Protein AF-A0A662IVD2-F1 (afdb_monomer_lite)

Radius of gyration: 17.47 Å; chains: 1; bounding box: 28×36×51 Å

Structure (mmCIF, N/CA/C/O backbone):
data_AF-A0A662IVD2-F1
#
_entry.id   AF-A0A662IVD2-F1
#
loop_
_atom_site.group_PDB
_atom_site.id
_atom_site.type_symbol
_atom_site.label_atom_id
_atom_site.label_alt_id
_atom_site.label_comp_id
_atom_site.label_asym_id
_atom_site.label_entity_id
_atom_site.label_seq_id
_atom_site.pdbx_PDB_ins_code
_atom_site.Cartn_x
_atom_site.Cartn_y
_atom_site.Cartn_z
_atom_site.occupancy
_atom_site.B_iso_or_equiv
_atom_site.auth_seq_id
_atom_site.auth_comp_id
_atom_site.auth_asym_id
_atom_site.auth_atom_id
_atom_site.pdbx_PDB_model_num
ATOM 1 N N . MET A 1 1 ? -13.760 -27.940 -31.920 1.00 53.31 1 MET A N 1
ATOM 2 C CA . MET A 1 1 ? -13.287 -27.395 -30.621 1.00 53.31 1 MET A CA 1
ATOM 3 C C . MET A 1 1 ? -12.003 -26.543 -30.715 1.00 53.31 1 MET A C 1
ATOM 5 O O . MET A 1 1 ? -11.869 -25.611 -29.937 1.00 53.31 1 MET A O 1
ATOM 9 N N . ALA A 1 2 ? -11.112 -26.739 -31.702 1.00 59.50 2 ALA A N 1
ATOM 10 C CA . ALA A 1 2 ? -9.813 -26.038 -31.803 1.00 59.50 2 ALA A CA 1
ATOM 11 C C . ALA A 1 2 ? -9.839 -24.510 -32.084 1.00 59.50 2 ALA A C 1
ATOM 13 O O . ALA A 1 2 ? -8.896 -23.800 -31.742 1.00 59.50 2 ALA A O 1
ATOM 14 N N . LYS A 1 3 ? -10.909 -23.964 -32.686 1.00 56.12 3 LYS A N 1
ATOM 15 C CA . LYS A 1 3 ? -11.000 -22.521 -33.017 1.00 56.12 3 LYS A CA 1
ATOM 16 C C . LYS A 1 3 ? -11.183 -21.609 -31.792 1.00 56.12 3 LYS A C 1
ATOM 18 O O . LYS A 1 3 ? -10.877 -20.422 -31.883 1.00 56.12 3 LYS A O 1
ATOM 23 N N . ARG A 1 4 ? -11.672 -22.146 -30.666 1.00 57.38 4 ARG A N 1
ATOM 24 C CA . ARG A 1 4 ? -11.956 -21.380 -29.438 1.00 57.38 4 ARG A CA 1
ATOM 25 C C . ARG A 1 4 ? -10.660 -21.034 -28.689 1.00 57.38 4 ARG A C 1
ATOM 27 O O . ARG A 1 4 ? -10.392 -19.858 -28.470 1.00 57.38 4 ARG A O 1
ATOM 34 N N . GLY A 1 5 ? -9.774 -22.019 -28.509 1.00 66.19 5 GLY A N 1
ATOM 35 C CA . GLY A 1 5 ? -8.481 -21.835 -27.833 1.00 66.19 5 GLY A CA 1
ATOM 36 C C . GLY A 1 5 ? -7.511 -20.876 -28.537 1.00 66.19 5 GLY A C 1
ATOM 37 O O . GLY A 1 5 ? -6.778 -20.146 -27.878 1.00 66.19 5 GLY A O 1
ATOM 38 N N . ARG A 1 6 ? -7.540 -20.787 -29.878 1.00 68.81 6 ARG A N 1
ATOM 39 C CA . ARG A 1 6 ? -6.681 -19.844 -30.626 1.00 68.81 6 ARG A CA 1
ATOM 40 C C . ARG A 1 6 ? -7.085 -18.381 -30.413 1.00 68.81 6 ARG A C 1
ATOM 42 O O . ARG A 1 6 ? -6.212 -17.520 -30.346 1.00 68.81 6 ARG A O 1
ATOM 49 N N . LYS A 1 7 ? -8.387 -18.091 -30.292 1.00 66.69 7 LYS A N 1
ATOM 50 C CA . LYS A 1 7 ? -8.884 -16.733 -30.006 1.00 66.69 7 LYS A CA 1
ATOM 51 C C . LYS A 1 7 ? -8.589 -16.314 -28.565 1.00 66.69 7 LYS A C 1
ATOM 53 O O . LYS A 1 7 ? -8.227 -15.164 -28.343 1.00 66.69 7 LYS A O 1
ATOM 58 N N . GLU A 1 8 ? -8.699 -17.237 -27.614 1.00 71.75 8 GLU A N 1
ATOM 59 C CA . GLU A 1 8 ? -8.304 -17.001 -26.220 1.00 71.75 8 GLU A CA 1
ATOM 60 C C . GLU A 1 8 ? -6.805 -16.738 -26.086 1.00 71.75 8 GLU A C 1
ATOM 62 O O . GLU A 1 8 ? -6.423 -15.729 -25.504 1.00 71.75 8 GLU A O 1
ATOM 67 N N . ALA A 1 9 ? -5.952 -17.550 -26.715 1.00 67.44 9 ALA A N 1
ATOM 68 C CA . ALA A 1 9 ? -4.504 -17.336 -26.693 1.00 67.44 9 ALA A CA 1
ATOM 69 C C . ALA A 1 9 ? -4.081 -15.990 -27.315 1.00 67.44 9 ALA A C 1
ATOM 71 O O . ALA A 1 9 ? -3.161 -15.338 -26.822 1.00 67.44 9 ALA A O 1
ATOM 72 N N . LEU A 1 10 ? -4.760 -15.551 -28.383 1.00 65.19 10 LEU A N 1
ATOM 73 C CA . LEU A 1 10 ? -4.536 -14.236 -28.996 1.00 65.19 10 LEU A CA 1
ATOM 74 C C . LEU A 1 10 ? -4.950 -13.094 -28.063 1.00 65.19 10 LEU A C 1
ATOM 76 O O . LEU A 1 10 ? -4.182 -12.151 -27.901 1.00 65.19 10 LEU A O 1
ATOM 80 N N . LYS A 1 11 ? -6.107 -13.206 -27.396 1.00 67.44 11 LYS A N 1
ATOM 81 C CA . LYS A 1 11 ? -6.544 -12.229 -26.388 1.00 67.44 11 LYS A CA 1
ATOM 82 C C . LYS A 1 11 ? -5.575 -12.137 -25.214 1.00 67.44 11 LYS A C 1
ATOM 84 O O . LYS A 1 11 ? -5.254 -11.033 -24.792 1.00 67.44 11 LYS A O 1
ATOM 89 N N . VAL A 1 12 ? -5.088 -13.277 -24.722 1.00 67.75 12 VAL A N 1
ATOM 90 C CA . VAL A 1 12 ? -4.099 -13.321 -23.636 1.00 67.75 12 VAL A CA 1
ATOM 91 C C . VAL A 1 12 ? -2.823 -12.600 -24.060 1.00 67.75 12 VAL A C 1
ATOM 93 O O . VAL A 1 12 ? -2.406 -11.683 -23.366 1.00 67.75 12 VAL A O 1
ATOM 96 N N . LYS A 1 13 ? -2.255 -12.919 -25.233 1.00 65.12 13 LYS A N 1
ATOM 97 C CA . LYS A 1 13 ? -1.050 -12.240 -25.748 1.00 65.12 13 LYS A CA 1
ATOM 98 C C . LYS A 1 13 ? -1.232 -10.729 -25.904 1.00 65.12 13 LYS A C 1
ATOM 100 O O . LYS A 1 13 ? -0.318 -9.970 -25.596 1.00 65.12 13 LYS A O 1
ATOM 105 N N . GLN A 1 14 ? -2.395 -10.299 -26.384 1.00 62.47 14 GLN A N 1
ATOM 106 C CA . GLN A 1 14 ? -2.708 -8.887 -26.598 1.00 62.47 14 GLN A CA 1
ATOM 107 C C . GLN A 1 14 ? -2.842 -8.141 -25.263 1.00 62.47 14 GLN A C 1
ATOM 109 O O . GLN A 1 14 ? -2.227 -7.094 -25.090 1.00 62.47 14 GLN A O 1
ATOM 114 N N . ALA A 1 15 ? -3.515 -8.745 -24.279 1.00 68.25 15 ALA A N 1
ATOM 115 C CA . ALA A 1 15 ? -3.581 -8.230 -22.913 1.00 68.25 15 ALA A CA 1
ATOM 116 C C . ALA A 1 15 ? -2.197 -8.176 -22.239 1.00 68.25 15 ALA A C 1
ATOM 118 O O . ALA A 1 15 ? -1.894 -7.214 -21.536 1.00 68.25 15 ALA A O 1
ATOM 119 N N . THR A 1 16 ? -1.325 -9.166 -22.479 1.00 73.19 16 THR A N 1
ATOM 120 C CA . THR A 1 16 ? 0.063 -9.149 -21.989 1.00 73.19 16 THR A CA 1
ATOM 121 C C . THR A 1 16 ? 0.854 -7.990 -22.595 1.00 73.19 16 THR A C 1
ATOM 123 O O . THR A 1 16 ? 1.565 -7.304 -21.868 1.00 73.19 16 THR A O 1
ATOM 126 N N . LEU A 1 17 ? 0.712 -7.736 -23.900 1.00 68.44 17 LEU A N 1
ATOM 127 C CA . LEU A 1 17 ? 1.386 -6.630 -24.583 1.00 68.44 17 LEU A CA 1
ATOM 128 C C . LEU A 1 17 ? 0.892 -5.267 -24.090 1.00 68.44 17 LEU A C 1
ATOM 130 O O . LEU A 1 17 ? 1.709 -4.399 -23.805 1.00 68.44 17 LEU A O 1
ATOM 134 N N . GLU A 1 18 ? -0.420 -5.079 -23.953 1.00 70.56 18 GLU A N 1
ATOM 135 C CA . GLU A 1 18 ? -0.994 -3.841 -23.414 1.00 70.56 18 GLU A CA 1
ATOM 136 C C . GLU A 1 18 ? -0.545 -3.592 -21.972 1.00 70.56 18 GLU A C 1
ATOM 138 O O . GLU A 1 18 ? -0.169 -2.473 -21.623 1.00 70.56 18 GLU A O 1
ATOM 143 N N . ALA A 1 19 ? -0.513 -4.637 -21.140 1.00 69.44 19 ALA A N 1
ATOM 144 C CA . ALA A 1 19 ? 0.012 -4.553 -19.781 1.00 69.44 19 ALA A CA 1
ATOM 145 C C . ALA A 1 19 ? 1.501 -4.175 -19.769 1.00 69.44 19 ALA A C 1
ATOM 147 O O . ALA A 1 19 ? 1.917 -3.359 -18.944 1.00 69.44 19 ALA A O 1
ATOM 148 N N . TRP A 1 20 ? 2.287 -4.714 -20.705 1.00 69.75 20 TRP A N 1
ATOM 149 C CA . TRP A 1 20 ? 3.708 -4.406 -20.845 1.00 69.75 20 TRP A CA 1
ATOM 150 C C . TRP A 1 20 ? 3.939 -2.972 -21.337 1.00 69.75 20 TRP A C 1
ATOM 152 O O . TRP A 1 20 ? 4.711 -2.236 -20.732 1.00 69.75 20 TRP A O 1
ATOM 162 N N . LEU A 1 21 ? 3.213 -2.528 -22.367 1.00 65.56 21 LEU A N 1
ATOM 163 C CA . LEU A 1 21 ? 3.245 -1.150 -22.872 1.00 65.56 21 LEU A CA 1
ATOM 164 C C . LEU A 1 21 ? 2.827 -0.150 -21.794 1.00 65.56 21 LEU A C 1
ATOM 166 O O . LEU A 1 21 ? 3.470 0.883 -21.622 1.00 65.56 21 LEU A O 1
ATOM 170 N N . LYS A 1 22 ? 1.796 -0.480 -21.013 1.00 66.94 22 LYS A N 1
ATOM 171 C CA . LYS A 1 22 ? 1.380 0.321 -19.864 1.00 66.94 22 LYS A CA 1
ATOM 172 C C . LYS A 1 22 ? 2.479 0.358 -18.801 1.00 66.94 22 LYS A C 1
ATOM 174 O O . LYS A 1 22 ? 2.811 1.443 -18.338 1.00 66.94 22 LYS A O 1
ATOM 179 N N . ALA A 1 23 ? 3.095 -0.774 -18.457 1.00 64.94 23 ALA A N 1
ATOM 180 C CA . ALA A 1 23 ? 4.205 -0.829 -17.499 1.00 64.94 23 ALA A CA 1
ATOM 181 C C . ALA A 1 23 ? 5.396 0.031 -17.947 1.00 64.94 23 ALA A C 1
ATOM 183 O O . ALA A 1 23 ? 5.916 0.820 -17.161 1.00 64.94 23 ALA A O 1
ATOM 184 N N . VAL A 1 24 ? 5.762 -0.048 -19.227 1.00 64.69 24 VAL A N 1
ATOM 185 C CA . VAL A 1 24 ? 6.793 0.804 -19.828 1.00 64.69 24 VAL A CA 1
ATOM 186 C C . VAL A 1 24 ? 6.383 2.275 -19.827 1.00 64.69 24 VAL A C 1
ATOM 188 O O . VAL A 1 24 ? 7.205 3.126 -19.508 1.00 64.69 24 VAL A O 1
ATOM 191 N N . SER A 1 25 ? 5.118 2.612 -20.094 1.00 62.53 25 SER A N 1
ATOM 192 C CA . SER A 1 25 ? 4.660 4.008 -20.025 1.00 62.53 25 SER A CA 1
ATOM 193 C C . SER A 1 25 ? 4.774 4.605 -18.614 1.00 62.53 25 SER A C 1
ATOM 195 O O . SER A 1 25 ? 5.028 5.798 -18.473 1.00 62.53 25 SER A O 1
ATOM 197 N N . TYR A 1 26 ? 4.681 3.785 -17.559 1.00 59.03 26 TYR A N 1
ATOM 198 C CA . TYR A 1 26 ? 4.897 4.234 -16.177 1.00 59.03 26 TYR A CA 1
ATOM 199 C C . TYR A 1 26 ? 6.378 4.442 -15.831 1.00 59.03 26 TYR A C 1
ATOM 201 O O . TYR A 1 26 ? 6.675 5.299 -14.998 1.00 59.03 26 TYR A O 1
ATOM 209 N N . TYR A 1 27 ? 7.299 3.754 -16.518 1.00 61.62 27 TYR A N 1
ATOM 210 C CA . TYR A 1 27 ? 8.738 4.042 -16.443 1.00 61.62 27 TYR A CA 1
ATOM 211 C C . TYR A 1 27 ? 9.050 5.466 -16.944 1.00 61.62 27 TYR A C 1
ATOM 213 O O . TYR A 1 27 ? 9.946 6.124 -16.422 1.00 61.62 27 TYR A O 1
ATOM 221 N N . VAL A 1 28 ? 8.252 5.985 -17.889 1.00 54.44 28 VAL A N 1
ATOM 222 C CA . VAL A 1 28 ? 8.346 7.373 -18.384 1.00 54.44 28 VAL A CA 1
ATOM 223 C C . VAL A 1 28 ? 7.769 8.387 -17.381 1.00 54.44 28 VAL A C 1
ATOM 225 O O . VAL A 1 28 ? 8.213 9.529 -17.339 1.00 54.44 28 VAL A O 1
ATOM 228 N N . ALA A 1 29 ? 6.840 7.972 -16.512 1.00 68.31 29 ALA A N 1
ATOM 229 C CA . ALA A 1 29 ? 6.238 8.816 -15.472 1.00 68.31 29 ALA A CA 1
ATOM 230 C C . ALA A 1 29 ? 6.996 8.793 -14.125 1.00 68.31 29 ALA A C 1
ATOM 232 O O . ALA A 1 29 ? 6.453 9.222 -13.106 1.00 68.31 29 ALA A O 1
ATOM 233 N N . GLY A 1 30 ? 8.224 8.258 -14.094 1.00 78.06 30 GLY A N 1
ATOM 234 C CA . GLY A 1 30 ? 9.089 8.260 -12.909 1.00 78.06 30 GLY A CA 1
ATOM 235 C C . GLY A 1 30 ? 8.684 7.290 -11.793 1.00 78.06 30 GLY A C 1
ATOM 236 O O . GLY A 1 30 ? 9.170 7.436 -10.674 1.00 78.06 30 GLY A O 1
ATOM 237 N N . LYS A 1 31 ? 7.807 6.310 -12.064 1.00 88.38 31 LYS A N 1
ATOM 238 C CA . LYS A 1 31 ? 7.367 5.315 -11.068 1.00 88.38 31 LYS A CA 1
ATOM 239 C C . LYS A 1 31 ? 8.046 3.954 -11.281 1.00 88.38 31 LYS A C 1
ATOM 241 O O . LYS A 1 31 ? 8.271 3.574 -12.432 1.00 88.38 31 LYS A O 1
ATOM 246 N N . PRO A 1 32 ? 8.341 3.191 -10.208 1.00 90.69 32 PRO A N 1
ATOM 247 C CA . PRO A 1 32 ? 8.938 1.867 -10.337 1.00 90.69 32 PRO A CA 1
ATOM 248 C C . PRO A 1 32 ? 7.950 0.862 -10.930 1.00 90.69 32 PRO A C 1
ATOM 250 O O . PRO A 1 32 ? 6.734 1.005 -10.818 1.00 90.69 32 PRO A O 1
ATOM 253 N N . VAL A 1 33 ? 8.467 -0.222 -11.496 1.00 91.56 33 VAL A N 1
ATOM 254 C CA . VAL A 1 33 ? 7.666 -1.426 -11.761 1.00 91.56 33 VAL A CA 1
ATOM 255 C C . VAL A 1 33 ? 7.640 -2.328 -10.525 1.00 91.56 33 VAL A C 1
ATOM 257 O O . VAL A 1 33 ? 8.608 -2.395 -9.768 1.00 91.56 33 VAL A O 1
ATOM 260 N N . VAL A 1 34 ? 6.536 -3.035 -10.300 1.00 93.00 34 VAL A N 1
ATOM 261 C CA . VAL A 1 34 ? 6.378 -3.917 -9.139 1.00 93.00 34 VAL A CA 1
ATOM 262 C C . VAL A 1 34 ? 6.662 -5.356 -9.543 1.00 93.00 34 VAL A C 1
ATOM 264 O O . VAL A 1 34 ? 6.022 -5.889 -10.447 1.00 93.00 34 VAL A O 1
ATOM 267 N N . ARG A 1 35 ? 7.598 -6.002 -8.846 1.00 92.25 35 ARG A N 1
ATOM 268 C CA . ARG A 1 35 ? 7.823 -7.443 -8.935 1.00 92.25 35 ARG A CA 1
ATOM 269 C C . ARG A 1 35 ? 6.880 -8.162 -7.974 1.00 92.25 35 ARG A C 1
ATOM 271 O O . ARG A 1 35 ? 6.967 -8.007 -6.754 1.00 92.25 35 ARG A O 1
ATOM 278 N N . THR A 1 36 ? 5.986 -8.947 -8.549 1.00 89.50 36 THR A N 1
ATOM 279 C CA . THR A 1 36 ? 5.034 -9.811 -7.843 1.00 89.50 36 THR A CA 1
ATOM 280 C C . THR A 1 36 ? 5.720 -11.066 -7.292 1.00 89.50 36 THR A C 1
ATOM 282 O O . THR A 1 36 ? 6.826 -11.418 -7.714 1.00 89.50 36 THR A O 1
ATOM 285 N N . SER A 1 37 ? 5.091 -11.729 -6.318 1.00 86.38 37 SER A N 1
ATOM 286 C CA . SER A 1 37 ? 5.653 -12.916 -5.652 1.00 86.38 37 SER A CA 1
ATOM 287 C C . SER A 1 37 ? 5.834 -14.110 -6.595 1.00 86.38 37 SER A C 1
ATOM 289 O O . SER A 1 37 ? 6.752 -14.900 -6.411 1.00 86.38 37 SER A O 1
ATOM 291 N N . ASP A 1 38 ? 4.994 -14.217 -7.622 1.00 86.69 38 ASP A N 1
ATOM 292 C CA . ASP A 1 38 ? 5.059 -15.208 -8.702 1.00 86.69 38 ASP A CA 1
ATOM 293 C C . ASP A 1 38 ? 6.010 -14.796 -9.845 1.00 86.69 38 ASP A C 1
ATOM 295 O O . ASP A 1 38 ? 6.159 -15.514 -10.831 1.00 86.69 38 ASP A O 1
ATOM 299 N N . GLY A 1 39 ? 6.721 -13.674 -9.692 1.00 82.56 39 GLY A N 1
ATOM 300 C CA . GLY A 1 39 ? 7.838 -13.282 -10.549 1.00 82.56 39 GLY A CA 1
ATOM 301 C C . GLY A 1 39 ? 7.483 -12.370 -11.724 1.00 82.56 39 GLY A C 1
ATOM 302 O O . GLY A 1 39 ? 8.395 -11.949 -12.436 1.00 82.56 39 GLY A O 1
ATOM 303 N N . TYR A 1 40 ? 6.213 -12.004 -11.914 1.00 85.69 40 TYR A N 1
ATOM 304 C CA . TYR A 1 40 ? 5.810 -11.055 -12.956 1.00 85.69 40 TYR A CA 1
ATOM 305 C C . TYR A 1 40 ? 6.135 -9.607 -12.586 1.00 85.69 40 TYR A C 1
ATOM 307 O O . TYR A 1 40 ? 6.134 -9.217 -11.414 1.00 85.69 40 TYR A O 1
ATOM 315 N N . MET A 1 41 ? 6.342 -8.788 -13.617 1.00 85.69 41 MET A N 1
ATOM 316 C CA . MET A 1 41 ? 6.502 -7.342 -13.499 1.00 85.69 41 MET A CA 1
ATOM 317 C C . MET A 1 41 ? 5.187 -6.662 -13.862 1.00 85.69 41 MET A C 1
ATOM 319 O O . MET A 1 41 ? 4.680 -6.844 -14.969 1.00 85.69 41 MET A O 1
ATOM 323 N N . VAL A 1 42 ? 4.643 -5.870 -12.944 1.00 87.81 42 VAL A N 1
ATOM 324 C CA . VAL A 1 42 ? 3.391 -5.137 -13.148 1.00 87.81 42 VAL A CA 1
ATOM 325 C C . VAL A 1 42 ? 3.602 -3.633 -12.960 1.00 87.81 42 VAL A C 1
ATOM 327 O O . VAL A 1 42 ? 4.525 -3.222 -12.251 1.00 87.81 42 VAL A O 1
ATOM 330 N N . PRO A 1 43 ? 2.774 -2.779 -13.584 1.00 88.88 43 PRO A N 1
ATOM 331 C CA . PRO A 1 43 ? 2.840 -1.342 -13.350 1.00 88.88 43 PRO A CA 1
ATOM 332 C C . PRO A 1 43 ? 2.567 -0.988 -11.884 1.00 88.88 43 PRO A C 1
ATOM 334 O O . PRO A 1 43 ? 1.730 -1.622 -11.235 1.00 88.88 43 PRO A O 1
ATOM 337 N N . TRP A 1 44 ? 3.204 0.073 -11.386 1.00 92.12 44 TRP A N 1
ATOM 338 C CA . TRP A 1 44 ? 2.844 0.652 -10.094 1.00 92.12 44 TRP A CA 1
ATOM 339 C C . TRP A 1 44 ? 1.368 1.059 -10.053 1.00 92.12 44 TRP A C 1
ATOM 341 O O . TRP A 1 44 ? 0.858 1.720 -10.960 1.00 92.12 44 TRP A O 1
ATOM 351 N N . ASN A 1 45 ? 0.688 0.697 -8.968 1.00 92.94 45 ASN A N 1
ATOM 352 C CA . ASN A 1 45 ? -0.716 1.014 -8.755 1.00 92.94 45 ASN A CA 1
ATOM 353 C C . ASN A 1 45 ? -0.981 1.311 -7.275 1.00 92.94 45 ASN A C 1
ATOM 355 O O . ASN A 1 45 ? -1.246 0.399 -6.494 1.00 92.94 45 ASN A O 1
ATOM 359 N N . ARG A 1 46 ? -0.977 2.595 -6.897 1.00 95.69 46 ARG A N 1
ATOM 360 C CA . ARG A 1 46 ? -1.275 3.040 -5.524 1.00 95.69 46 ARG A CA 1
ATOM 361 C C . ARG A 1 46 ? -2.633 2.542 -5.018 1.00 95.69 46 ARG A C 1
ATOM 363 O O . ARG A 1 46 ? -2.760 2.182 -3.853 1.00 95.69 46 ARG A O 1
ATOM 370 N N . SER A 1 47 ? -3.643 2.449 -5.886 1.00 97.12 47 SER A N 1
AT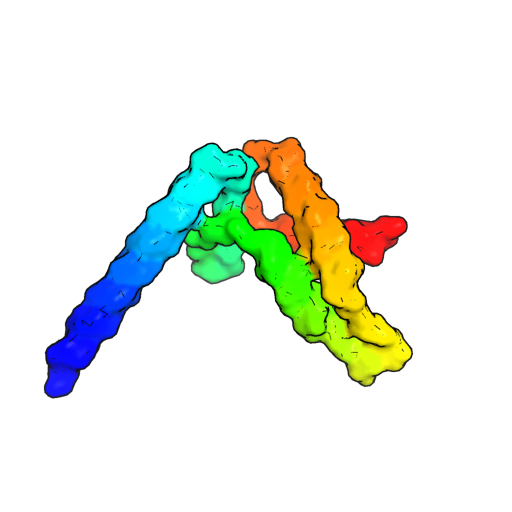OM 371 C CA . SER A 1 47 ? -4.969 1.948 -5.499 1.00 97.12 47 SER A CA 1
ATOM 372 C C . SER A 1 47 ? -4.959 0.474 -5.082 1.00 97.12 47 SER A C 1
ATOM 374 O O . SER A 1 47 ? -5.911 0.032 -4.445 1.00 97.12 47 SER A O 1
ATOM 376 N N . ALA A 1 48 ? -3.918 -0.298 -5.418 1.00 96.75 48 ALA A N 1
ATOM 377 C CA . ALA A 1 48 ? -3.762 -1.658 -4.906 1.00 96.75 48 ALA A CA 1
ATOM 378 C C . ALA A 1 48 ? -3.523 -1.668 -3.386 1.00 96.75 48 ALA A C 1
ATOM 380 O O . ALA A 1 48 ? -4.101 -2.509 -2.705 1.00 96.75 48 ALA A O 1
ATOM 381 N N . ILE A 1 49 ? -2.767 -0.693 -2.861 1.00 98.25 49 ILE A N 1
ATOM 382 C CA . ILE A 1 49 ? -2.524 -0.524 -1.419 1.00 98.25 49 ILE A CA 1
ATOM 383 C C . ILE A 1 49 ? -3.840 -0.199 -0.706 1.00 98.25 49 ILE A C 1
ATOM 385 O O . ILE A 1 49 ? -4.220 -0.899 0.225 1.00 98.25 49 ILE A O 1
ATOM 389 N N . VAL A 1 50 ? -4.595 0.785 -1.210 1.00 98.56 50 VAL A N 1
ATOM 390 C CA . VAL A 1 50 ? -5.900 1.181 -0.640 1.00 98.56 50 VAL A CA 1
ATOM 391 C C . VAL A 1 50 ? -6.863 -0.008 -0.579 1.00 98.56 50 VAL A C 1
ATOM 393 O O . VAL A 1 50 ? -7.432 -0.308 0.467 1.00 98.56 50 VAL A O 1
ATOM 396 N N . LYS A 1 51 ? -7.018 -0.735 -1.695 1.00 98.25 51 LYS A N 1
ATOM 397 C CA . LYS A 1 51 ? -7.889 -1.920 -1.768 1.00 98.25 51 LYS A CA 1
ATOM 398 C C . LYS A 1 51 ? -7.453 -3.030 -0.818 1.00 98.25 51 LYS A C 1
ATOM 400 O O . LYS A 1 51 ? -8.290 -3.811 -0.379 1.00 98.25 51 LYS A O 1
ATOM 405 N N . GLN A 1 52 ? -6.154 -3.146 -0.565 1.00 97.25 52 GLN A N 1
ATOM 406 C CA . GLN A 1 52 ? -5.620 -4.133 0.354 1.00 97.25 52 GLN A CA 1
ATOM 407 C C . GLN A 1 52 ? -5.898 -3.753 1.809 1.00 97.25 52 GLN A C 1
ATOM 409 O O . GLN A 1 52 ? -6.466 -4.576 2.518 1.00 97.25 52 GLN A O 1
ATOM 414 N N . LEU A 1 53 ? -5.622 -2.509 2.209 1.00 98.12 53 LEU A N 1
ATOM 415 C CA . LEU A 1 53 ? -5.924 -1.996 3.549 1.00 98.12 53 LEU A CA 1
ATOM 416 C C . LEU A 1 53 ? -7.411 -2.163 3.893 1.00 98.12 53 LEU A C 1
ATOM 418 O O . LEU A 1 53 ? -7.745 -2.761 4.912 1.00 98.12 53 LEU A O 1
ATOM 422 N N . LEU A 1 54 ? -8.308 -1.746 2.995 1.00 97.69 54 LEU A N 1
ATOM 423 C CA . LEU A 1 54 ? -9.761 -1.872 3.188 1.00 97.69 54 LEU A CA 1
ATOM 424 C C . LEU A 1 54 ? -10.263 -3.319 3.245 1.00 97.69 54 LEU A C 1
ATOM 426 O O . LEU A 1 54 ? -11.342 -3.579 3.771 1.00 97.69 54 LEU A O 1
ATOM 430 N N . ARG A 1 55 ? -9.537 -4.262 2.637 1.00 97.06 55 ARG A N 1
ATOM 431 C CA . ARG A 1 55 ? -9.894 -5.683 2.669 1.00 97.06 55 ARG A CA 1
ATOM 432 C C . ARG A 1 55 ? -9.384 -6.344 3.943 1.00 97.06 55 ARG A C 1
ATOM 434 O O . ARG A 1 55 ? -10.126 -7.093 4.559 1.00 97.06 55 ARG A O 1
ATOM 441 N N . GLU A 1 56 ? -8.124 -6.106 4.292 1.00 95.12 56 GLU A N 1
ATOM 442 C CA . GLU A 1 56 ? -7.422 -6.845 5.347 1.00 95.12 56 GLU A CA 1
ATOM 443 C C . GLU A 1 56 ? -7.771 -6.328 6.743 1.00 95.12 56 GLU A C 1
ATOM 445 O O . GLU A 1 56 ? -7.918 -7.126 7.662 1.00 95.12 56 GLU A O 1
ATOM 450 N N . THR A 1 57 ? -8.015 -5.025 6.900 1.00 95.56 57 THR A N 1
ATOM 451 C CA . THR A 1 57 ? -8.395 -4.449 8.205 1.00 95.56 57 THR A CA 1
ATOM 452 C C . THR A 1 57 ? -9.814 -4.796 8.647 1.00 9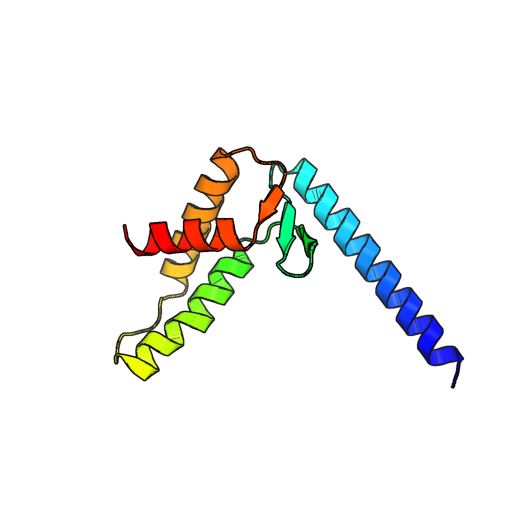5.56 57 THR A C 1
ATOM 454 O O . THR A 1 57 ? -10.130 -4.613 9.814 1.00 95.56 57 THR A O 1
ATOM 457 N N . LYS A 1 58 ? -10.653 -5.379 7.780 1.00 95.12 58 LYS A N 1
ATOM 458 C CA . LYS A 1 58 ? -11.942 -5.964 8.199 1.00 95.12 58 LYS A CA 1
ATOM 459 C C . LYS A 1 58 ? -11.771 -7.078 9.225 1.00 95.12 58 LYS A C 1
ATOM 461 O O . LYS A 1 58 ? -12.617 -7.250 10.087 1.00 95.12 58 LYS A O 1
ATOM 466 N N . LEU A 1 59 ? -10.646 -7.791 9.174 1.00 94.06 59 LEU A N 1
ATOM 467 C CA . LEU A 1 59 ? -10.330 -8.806 10.174 1.00 94.06 59 LEU A CA 1
ATOM 468 C C . LEU A 1 59 ? -10.122 -8.184 11.565 1.00 94.06 59 LEU A C 1
ATOM 470 O O . LEU A 1 59 ? -10.315 -8.865 12.564 1.00 94.06 59 LEU A O 1
ATOM 474 N N . ALA A 1 60 ? -9.756 -6.900 11.656 1.00 92.50 60 ALA A N 1
ATOM 475 C CA . ALA A 1 60 ? -9.629 -6.232 12.948 1.00 92.50 60 ALA A CA 1
ATOM 476 C C . ALA A 1 60 ? -10.979 -6.145 13.678 1.00 92.50 60 ALA A C 1
ATOM 478 O O . ALA A 1 60 ? -11.038 -6.342 14.889 1.00 92.50 60 ALA A O 1
ATOM 479 N N . GLU A 1 61 ? -12.057 -5.938 12.924 1.00 92.88 61 GLU A N 1
ATOM 480 C CA . GLU A 1 61 ? -13.423 -5.945 13.445 1.00 92.88 61 GLU A CA 1
ATOM 481 C C . GLU A 1 61 ? -13.804 -7.355 13.910 1.00 92.88 61 GLU A C 1
ATOM 483 O O . GLU A 1 61 ? -14.209 -7.540 15.053 1.00 92.88 61 GLU A O 1
ATOM 488 N N . GLU A 1 62 ? -13.575 -8.369 13.069 1.00 92.50 62 GLU A N 1
ATOM 489 C CA . GLU A 1 62 ? -13.945 -9.761 13.365 1.00 92.50 62 GLU A CA 1
ATOM 490 C C . GLU A 1 62 ? -13.226 -10.347 14.592 1.00 92.50 62 GLU A C 1
ATOM 492 O O . GLU A 1 62 ? -13.820 -11.127 15.337 1.00 92.50 62 GLU A O 1
ATOM 497 N N . PHE A 1 63 ? -11.950 -10.005 14.801 1.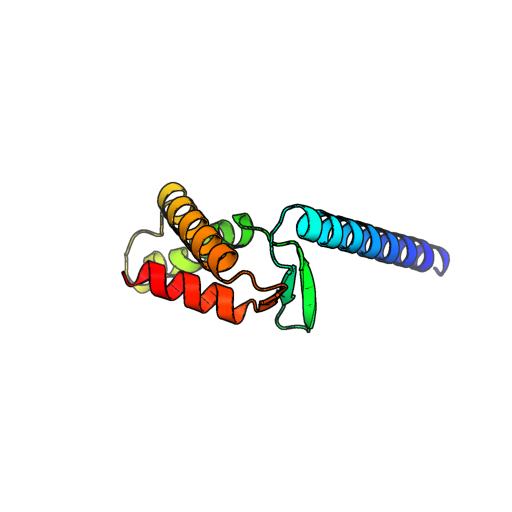00 95.62 63 PHE A N 1
ATOM 498 C CA . PHE A 1 63 ? -11.124 -10.614 15.850 1.00 95.62 63 PHE A CA 1
ATOM 499 C C . PHE A 1 63 ? -10.929 -9.744 17.093 1.00 95.62 63 PHE A C 1
ATOM 501 O O . PHE A 1 63 ? -10.625 -10.288 18.156 1.00 95.62 63 PHE A O 1
ATOM 508 N N . PHE A 1 64 ? -11.067 -8.421 16.976 1.00 94.12 64 PHE A N 1
ATOM 509 C CA . PHE A 1 64 ? -10.717 -7.489 18.052 1.00 94.12 64 PHE A CA 1
ATOM 510 C C . PHE A 1 64 ? -11.797 -6.443 18.351 1.00 94.12 64 PHE A C 1
ATOM 512 O O . PHE A 1 64 ? -11.580 -5.634 19.249 1.00 94.12 64 PHE A O 1
ATOM 519 N N . ASP A 1 65 ? -12.934 -6.449 17.641 1.00 93.94 65 ASP A N 1
ATOM 520 C CA . ASP A 1 65 ? -14.001 -5.438 17.770 1.00 93.94 65 ASP A CA 1
ATOM 521 C C . ASP A 1 65 ? -13.488 -3.999 17.536 1.00 93.94 65 ASP A C 1
ATOM 523 O O . ASP A 1 65 ? -13.973 -3.017 18.097 1.00 93.94 65 ASP A O 1
ATOM 527 N N . ILE A 1 66 ? -12.446 -3.874 16.704 1.00 94.12 66 ILE A N 1
ATOM 528 C CA . ILE A 1 66 ? -11.848 -2.595 16.314 1.00 94.12 66 ILE A CA 1
ATOM 529 C C . ILE A 1 66 ? -12.380 -2.224 14.927 1.00 94.12 66 ILE A C 1
ATOM 531 O O . ILE A 1 66 ? -12.280 -3.046 14.012 1.00 94.12 66 ILE A O 1
ATOM 535 N N . PRO A 1 67 ? -12.892 -0.995 14.722 1.00 93.94 67 PRO A N 1
ATOM 536 C CA . PRO A 1 67 ? -13.355 -0.565 13.410 1.00 93.94 67 PRO A CA 1
ATOM 537 C C . PRO A 1 67 ? -12.276 -0.737 12.328 1.00 93.94 67 PRO A C 1
ATOM 539 O O . PRO A 1 67 ? -11.104 -0.429 12.575 1.00 93.94 67 PRO A O 1
ATOM 542 N N . PRO A 1 68 ? -12.643 -1.186 11.114 1.00 95.56 68 PRO A N 1
ATOM 543 C CA . PRO A 1 68 ? -11.697 -1.261 10.013 1.00 95.56 68 PRO A CA 1
ATOM 544 C C . PRO A 1 68 ? -11.232 0.141 9.613 1.00 95.56 68 PRO A C 1
ATOM 546 O O . PRO A 1 68 ? -11.90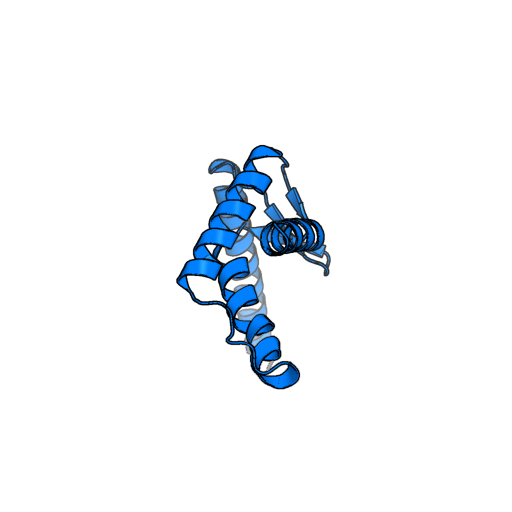1 1.145 9.873 1.00 95.56 68 PRO A O 1
ATOM 549 N N . ILE A 1 69 ? -10.105 0.207 8.905 1.00 96.88 69 ILE A N 1
ATOM 550 C CA . ILE A 1 69 ? -9.569 1.481 8.426 1.00 96.88 69 ILE A CA 1
ATOM 551 C C . ILE A 1 69 ? -10.565 2.185 7.496 1.00 96.88 69 ILE A C 1
ATOM 553 O O . ILE A 1 69 ? -11.203 1.556 6.642 1.00 96.88 69 ILE A O 1
ATOM 557 N N . SER A 1 70 ? -10.675 3.508 7.606 1.00 97.62 70 SER A N 1
ATOM 558 C CA . SER A 1 70 ? -11.497 4.277 6.676 1.00 97.62 70 SER A CA 1
ATOM 559 C C . SER A 1 70 ? -10.843 4.384 5.292 1.00 97.62 70 SER A C 1
ATOM 561 O O . SER A 1 70 ? -9.627 4.277 5.122 1.00 97.62 70 SER A O 1
ATOM 563 N N . VAL A 1 71 ? -11.653 4.665 4.263 1.00 98.00 71 VAL A N 1
ATOM 564 C CA . VAL A 1 71 ? -11.147 4.928 2.899 1.00 98.00 71 VAL A CA 1
ATOM 565 C C . VAL A 1 71 ? -10.165 6.097 2.895 1.00 98.00 71 VAL A C 1
ATOM 567 O O . VAL A 1 71 ? -9.139 6.035 2.222 1.00 98.00 71 VAL A O 1
ATOM 570 N N . ARG A 1 72 ? -10.465 7.146 3.665 1.00 98.25 72 ARG A N 1
ATOM 571 C CA . ARG A 1 72 ? -9.622 8.335 3.757 1.00 98.25 72 ARG A CA 1
ATOM 572 C C . ARG A 1 72 ? -8.250 7.998 4.341 1.00 98.25 72 ARG A C 1
ATOM 574 O O . ARG A 1 72 ? -7.248 8.345 3.723 1.00 98.25 72 ARG A O 1
ATOM 581 N N . GLU A 1 73 ? -8.207 7.301 5.474 1.00 97.94 73 GLU A N 1
ATOM 582 C CA . GLU A 1 73 ? -6.948 6.877 6.103 1.00 97.94 73 GLU A CA 1
ATOM 583 C C . GLU A 1 73 ? -6.161 5.941 5.179 1.00 97.94 73 GLU A C 1
ATOM 585 O O . GLU A 1 73 ? -4.968 6.137 4.960 1.00 97.94 73 GLU A O 1
ATOM 590 N N . ALA A 1 74 ? -6.833 4.982 4.534 1.00 98.50 74 ALA A N 1
ATOM 591 C CA . ALA A 1 74 ? -6.189 4.091 3.573 1.00 98.50 74 ALA A CA 1
ATOM 592 C C . ALA A 1 74 ? -5.554 4.853 2.395 1.00 98.50 74 ALA A C 1
ATOM 594 O O . ALA A 1 74 ? -4.476 4.489 1.921 1.00 98.50 74 ALA A O 1
ATOM 595 N N . GLU A 1 75 ? -6.198 5.917 1.909 1.00 98.62 75 GLU A N 1
ATOM 596 C CA . GLU A 1 75 ? -5.618 6.788 0.890 1.00 98.62 75 GLU A CA 1
ATOM 597 C C . GLU A 1 75 ? -4.435 7.615 1.402 1.00 98.62 75 GLU A C 1
ATOM 599 O O . GLU A 1 75 ? -3.470 7.799 0.657 1.00 98.62 75 GLU A O 1
ATOM 604 N N . GLU A 1 76 ? -4.505 8.132 2.630 1.00 98.50 76 GLU A N 1
ATOM 605 C CA . GLU A 1 76 ? -3.418 8.888 3.264 1.00 98.50 76 GLU A CA 1
ATOM 606 C C . GLU A 1 76 ? -2.167 8.008 3.406 1.00 98.50 76 GLU A C 1
ATOM 608 O O . GLU A 1 76 ? -1.104 8.379 2.902 1.00 98.50 76 GLU A O 1
ATOM 613 N N . ILE A 1 77 ? -2.321 6.787 3.920 1.00 98.62 77 ILE A N 1
AT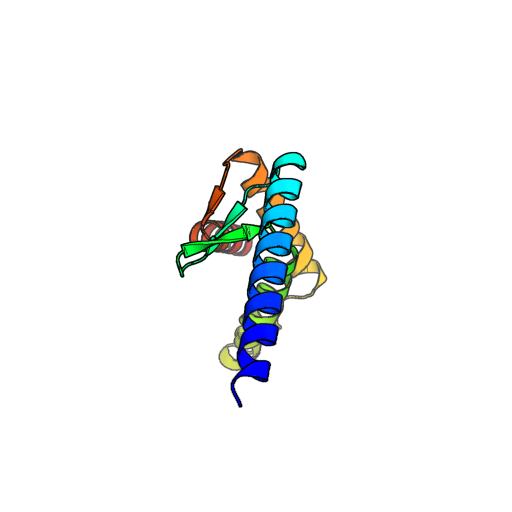OM 614 C CA . ILE A 1 77 ? -1.242 5.793 4.020 1.00 98.62 77 ILE A CA 1
ATOM 615 C C . ILE A 1 77 ? -0.700 5.414 2.639 1.00 98.62 77 ILE A C 1
ATOM 617 O O . ILE A 1 77 ? 0.510 5.345 2.429 1.00 98.62 77 ILE A O 1
ATOM 621 N N . ALA A 1 78 ? -1.571 5.192 1.651 1.00 98.56 78 ALA A N 1
ATOM 622 C CA . ALA A 1 78 ? -1.122 4.840 0.307 1.00 98.56 78 ALA A CA 1
ATOM 623 C C . ALA A 1 78 ? -0.362 5.988 -0.384 1.00 98.56 78 ALA A C 1
ATOM 625 O O . ALA A 1 78 ? 0.547 5.730 -1.179 1.00 98.56 78 ALA A O 1
ATOM 626 N N . ARG A 1 79 ? -0.723 7.252 -0.111 1.00 98.44 79 ARG A N 1
ATOM 627 C CA . ARG A 1 79 ? 0.015 8.439 -0.583 1.00 98.44 79 ARG A CA 1
ATOM 628 C C . ARG A 1 79 ? 1.387 8.531 0.077 1.00 98.44 79 ARG A C 1
ATOM 630 O O . ARG A 1 79 ? 2.367 8.780 -0.622 1.00 98.44 79 ARG A O 1
ATOM 637 N N . GLU A 1 80 ? 1.451 8.293 1.381 1.00 98.56 80 GLU A N 1
ATOM 638 C CA . GLU A 1 80 ? 2.696 8.253 2.146 1.00 98.56 80 GLU A CA 1
ATOM 639 C C . GLU A 1 80 ? 3.646 7.170 1.618 1.00 98.56 80 GLU A C 1
ATOM 641 O O . GLU A 1 80 ? 4.789 7.460 1.258 1.00 98.56 80 GLU A O 1
ATOM 646 N N . ALA A 1 81 ? 3.145 5.941 1.464 1.00 98.44 81 ALA A N 1
ATOM 647 C CA . ALA A 1 81 ? 3.910 4.818 0.934 1.00 98.44 81 ALA A CA 1
ATOM 648 C C . ALA A 1 81 ? 4.411 5.090 -0.490 1.00 98.44 81 ALA A C 1
ATOM 650 O O . ALA A 1 81 ? 5.566 4.811 -0.803 1.00 98.44 81 ALA A O 1
ATOM 651 N N . GLU A 1 82 ? 3.568 5.662 -1.359 1.00 97.44 82 GLU A N 1
ATOM 652 C CA . GLU A 1 82 ? 3.991 6.063 -2.702 1.00 97.44 82 GLU A CA 1
ATOM 653 C C . GLU A 1 82 ? 5.119 7.092 -2.644 1.00 97.44 82 GLU A C 1
ATOM 655 O O . GLU A 1 82 ? 6.119 6.914 -3.335 1.00 97.44 82 GLU A O 1
ATOM 660 N N . ARG A 1 83 ? 5.004 8.128 -1.805 1.00 97.50 83 ARG A N 1
ATOM 661 C CA . ARG A 1 83 ? 6.053 9.143 -1.680 1.00 97.50 83 ARG A CA 1
ATOM 662 C C . ARG A 1 83 ? 7.388 8.515 -1.272 1.00 97.50 83 ARG A C 1
ATOM 664 O O . ARG A 1 83 ? 8.366 8.681 -1.999 1.00 97.50 83 ARG A O 1
ATOM 671 N N . ARG A 1 84 ? 7.407 7.727 -0.190 1.00 97.69 84 ARG A N 1
ATOM 672 C CA . ARG A 1 84 ? 8.629 7.070 0.310 1.00 97.69 84 ARG A CA 1
ATOM 673 C C . ARG A 1 84 ? 9.234 6.110 -0.717 1.00 97.69 84 ARG A C 1
ATOM 675 O O . ARG A 1 84 ? 10.444 6.097 -0.908 1.00 97.69 84 ARG A O 1
ATOM 682 N N . ILE A 1 85 ? 8.411 5.341 -1.434 1.00 96.44 85 ILE A N 1
ATOM 683 C CA . ILE A 1 85 ? 8.889 4.434 -2.492 1.00 96.44 85 ILE A CA 1
ATOM 684 C C . ILE A 1 85 ? 9.507 5.205 -3.667 1.00 96.44 85 ILE A C 1
ATOM 686 O O . ILE A 1 85 ? 10.537 4.788 -4.201 1.00 96.44 85 ILE A O 1
ATOM 690 N N . LEU A 1 86 ? 8.906 6.323 -4.081 1.00 93.44 86 LEU A N 1
ATOM 691 C CA . LEU A 1 86 ? 9.447 7.146 -5.167 1.00 93.44 86 LEU A CA 1
ATOM 692 C C . LEU A 1 86 ? 10.763 7.832 -4.769 1.00 93.44 86 LEU A C 1
ATOM 694 O O . LEU A 1 86 ? 11.669 7.937 -5.597 1.00 93.44 86 LEU A O 1
ATOM 698 N N . GLU A 1 87 ? 10.913 8.227 -3.503 1.00 95.50 87 GLU A N 1
ATOM 699 C CA . GLU A 1 87 ? 12.155 8.798 -2.960 1.00 95.50 87 GLU A CA 1
ATOM 700 C C . GLU A 1 87 ? 13.342 7.825 -3.027 1.00 95.50 87 GLU A C 1
ATOM 702 O O . GLU A 1 87 ? 14.480 8.263 -3.207 1.00 95.50 87 GLU A O 1
ATOM 707 N N . MET A 1 88 ? 13.094 6.509 -2.997 1.00 93.44 88 MET A N 1
ATOM 708 C CA . MET A 1 88 ? 14.141 5.490 -3.162 1.00 93.44 88 MET A CA 1
ATOM 709 C C . MET A 1 88 ? 14.764 5.486 -4.565 1.00 93.44 88 MET A C 1
ATOM 711 O O . MET A 1 88 ? 15.832 4.903 -4.754 1.00 93.44 88 MET A O 1
ATOM 715 N N . LYS A 1 89 ? 14.097 6.082 -5.569 1.00 89.62 89 LYS A N 1
ATOM 716 C CA . LYS A 1 89 ? 14.534 6.119 -6.981 1.00 89.62 89 LYS A CA 1
ATOM 717 C C . LYS A 1 89 ? 14.877 4.736 -7.560 1.00 89.62 89 LYS A C 1
ATOM 719 O O . LYS A 1 89 ? 15.690 4.607 -8.477 1.00 89.62 89 LYS A O 1
ATOM 724 N N . ALA A 1 90 ? 14.251 3.687 -7.030 1.00 88.81 90 ALA A N 1
ATOM 725 C CA . ALA A 1 90 ? 14.437 2.327 -7.508 1.00 88.81 90 ALA A CA 1
ATOM 726 C C . ALA A 1 90 ? 13.733 2.135 -8.859 1.00 88.81 90 ALA A C 1
ATOM 728 O O . ALA A 1 90 ? 12.628 2.625 -9.077 1.00 88.81 90 ALA A O 1
ATOM 729 N N . LYS A 1 91 ? 14.346 1.370 -9.770 1.00 87.00 91 LYS A N 1
ATOM 730 C CA . LYS A 1 91 ? 13.707 1.011 -11.052 1.00 87.00 91 LYS A CA 1
ATOM 731 C C . LYS A 1 91 ? 12.556 0.024 -10.859 1.00 87.00 91 LYS A C 1
ATOM 733 O O . LYS A 1 91 ? 11.585 0.039 -11.612 1.00 87.00 91 LYS A O 1
ATOM 738 N N . PHE A 1 92 ? 12.680 -0.845 -9.861 1.00 89.44 92 PHE A N 1
ATOM 739 C CA . PHE A 1 92 ? 11.668 -1.819 -9.494 1.00 89.44 92 PHE A CA 1
ATOM 740 C C . PHE A 1 92 ? 11.615 -2.008 -7.981 1.00 89.44 92 PHE A C 1
ATOM 742 O O . PHE A 1 92 ? 12.616 -1.820 -7.293 1.00 89.44 92 PHE A O 1
ATOM 749 N N . VAL A 1 93 ? 10.456 -2.424 -7.481 1.00 94.25 93 VAL A N 1
ATOM 750 C CA . VAL A 1 93 ? 10.227 -2.746 -6.067 1.00 94.25 93 VAL A CA 1
ATOM 751 C C . VAL A 1 93 ? 9.479 -4.066 -5.946 1.00 94.25 93 VAL A C 1
ATOM 753 O O . VAL A 1 93 ? 8.674 -4.408 -6.810 1.00 94.25 93 VAL A O 1
ATOM 756 N N . SER A 1 94 ? 9.748 -4.842 -4.901 1.00 95.69 94 SER A N 1
ATOM 757 C CA . SER A 1 94 ? 9.003 -6.077 -4.647 1.00 95.69 94 SER A CA 1
ATOM 758 C C . SER A 1 94 ? 7.694 -5.781 -3.915 1.00 95.69 94 SER A C 1
ATOM 760 O O . SER A 1 94 ? 7.599 -4.817 -3.155 1.00 95.69 94 SER A O 1
ATOM 762 N N . GLY A 1 95 ? 6.696 -6.652 -4.080 1.00 94.81 95 GLY A N 1
ATOM 763 C CA . GLY A 1 95 ? 5.486 -6.598 -3.252 1.00 94.81 95 GLY A CA 1
ATOM 764 C C . GLY A 1 95 ? 5.786 -6.695 -1.748 1.00 94.81 95 GLY A C 1
ATOM 765 O O . GLY A 1 95 ? 5.084 -6.086 -0.948 1.00 94.81 95 GLY A O 1
ATOM 766 N N . ALA A 1 96 ? 6.854 -7.405 -1.362 1.00 95.38 96 ALA A N 1
ATOM 767 C CA . ALA A 1 96 ? 7.317 -7.470 0.024 1.00 95.38 96 ALA A CA 1
ATOM 768 C C . ALA A 1 96 ? 7.806 -6.106 0.533 1.00 95.38 96 ALA A C 1
ATOM 770 O O . ALA A 1 96 ? 7.345 -5.664 1.572 1.00 95.38 96 ALA A O 1
ATOM 771 N N . LEU A 1 97 ? 8.645 -5.393 -0.225 1.00 96.88 97 LEU A N 1
ATOM 772 C CA . LEU A 1 97 ? 9.106 -4.056 0.164 1.00 96.88 97 LEU A CA 1
ATOM 773 C C . LEU A 1 97 ? 7.941 -3.070 0.331 1.00 96.88 97 LEU A C 1
ATOM 775 O O . LEU A 1 97 ? 7.928 -2.289 1.275 1.00 96.88 97 LEU A O 1
ATOM 779 N N . ILE A 1 98 ? 6.955 -3.118 -0.572 1.00 97.44 98 ILE A N 1
ATOM 780 C CA . ILE A 1 98 ? 5.747 -2.286 -0.460 1.00 97.44 98 ILE A CA 1
ATOM 781 C C . ILE A 1 98 ? 5.001 -2.602 0.841 1.00 97.44 98 ILE A C 1
ATOM 783 O O . ILE A 1 98 ? 4.560 -1.684 1.523 1.00 97.44 98 ILE A O 1
ATOM 787 N N . ARG A 1 99 ? 4.877 -3.887 1.192 1.00 97.25 99 ARG A N 1
ATOM 788 C CA . ARG A 1 99 ? 4.226 -4.326 2.431 1.00 97.25 99 ARG A CA 1
ATOM 789 C C . ARG A 1 99 ? 4.947 -3.800 3.665 1.00 97.25 99 ARG A C 1
ATOM 791 O O . ARG A 1 99 ? 4.298 -3.201 4.508 1.00 97.25 99 ARG A O 1
ATOM 798 N N . GLU A 1 100 ? 6.267 -3.963 3.734 1.00 97.94 100 GLU A N 1
ATOM 799 C CA . GLU A 1 100 ? 7.057 -3.462 4.864 1.00 97.94 100 GLU A CA 1
ATOM 800 C C . GLU A 1 100 ? 6.941 -1.938 4.995 1.00 97.94 100 GLU A C 1
ATOM 802 O O . GLU A 1 100 ? 6.751 -1.427 6.093 1.00 97.94 100 GLU A O 1
ATOM 807 N N . MET A 1 101 ? 6.965 -1.206 3.875 1.00 98.06 101 MET A N 1
ATOM 808 C CA . MET A 1 101 ? 6.769 0.246 3.880 1.00 98.06 101 MET A CA 1
ATOM 809 C C . MET A 1 101 ? 5.410 0.638 4.470 1.00 98.06 101 MET A C 1
ATOM 811 O O . MET A 1 101 ? 5.335 1.533 5.306 1.00 98.06 101 MET A O 1
ATOM 815 N N . VAL A 1 102 ? 4.339 -0.031 4.040 1.00 98.38 102 VAL A N 1
ATOM 816 C CA . VAL A 1 102 ? 2.980 0.227 4.534 1.00 98.38 102 VAL A CA 1
ATOM 817 C C . VAL A 1 102 ? 2.850 -0.143 6.012 1.00 98.38 102 VAL A C 1
ATOM 819 O O . VAL A 1 102 ? 2.266 0.622 6.770 1.00 98.38 102 VAL A O 1
ATOM 822 N N . ASN A 1 103 ? 3.424 -1.272 6.432 1.00 97.62 103 ASN A N 1
ATOM 823 C CA . ASN A 1 103 ? 3.409 -1.706 7.827 1.00 97.62 103 ASN A CA 1
ATOM 824 C C . ASN A 1 103 ? 4.139 -0.717 8.741 1.00 97.62 103 ASN A C 1
ATOM 826 O O . ASN A 1 103 ? 3.634 -0.417 9.813 1.00 97.62 103 ASN A O 1
ATOM 830 N N . ASN A 1 104 ? 5.279 -0.171 8.309 1.00 98.12 104 ASN A N 1
ATOM 831 C CA . ASN A 1 104 ? 5.981 0.855 9.080 1.00 98.12 104 ASN A CA 1
ATOM 832 C C . ASN A 1 104 ? 5.121 2.111 9.255 1.00 98.12 104 ASN A C 1
ATOM 834 O O . ASN A 1 104 ? 4.993 2.597 10.369 1.00 98.12 104 ASN A O 1
ATO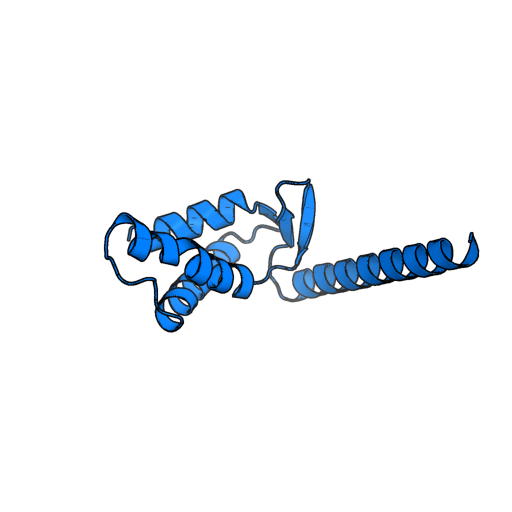M 838 N N . ILE A 1 105 ? 4.466 2.585 8.189 1.00 98.31 105 ILE A N 1
ATOM 839 C CA . ILE A 1 105 ? 3.568 3.752 8.258 1.00 98.31 105 ILE A CA 1
ATOM 840 C C . ILE A 1 105 ? 2.383 3.503 9.204 1.00 98.31 105 ILE A C 1
ATOM 842 O O . ILE A 1 105 ? 1.925 4.428 9.855 1.00 98.31 105 ILE A O 1
ATOM 846 N N . LEU A 1 106 ? 1.877 2.269 9.284 1.00 95.94 106 LEU A N 1
ATOM 847 C CA . LEU A 1 106 ? 0.793 1.902 10.203 1.00 95.94 106 LEU A CA 1
ATOM 848 C C . LEU A 1 106 ? 1.216 1.877 11.683 1.00 95.94 106 LEU A C 1
ATOM 850 O O . LEU A 1 106 ? 0.345 1.886 12.548 1.00 95.94 106 LEU A O 1
ATOM 854 N N . LEU A 1 107 ? 2.516 1.770 11.968 1.00 95.75 107 LEU A N 1
ATOM 855 C CA . LEU A 1 107 ? 3.069 1.693 13.325 1.00 95.75 107 LEU A CA 1
ATOM 856 C C . LEU A 1 107 ? 3.592 3.042 13.849 1.00 95.75 107 LEU A C 1
ATOM 858 O O . LEU A 1 107 ? 3.917 3.131 15.033 1.00 95.75 107 LEU A O 1
ATOM 862 N N . GLU A 1 108 ? 3.722 4.041 12.974 1.00 93.50 108 GLU A N 1
ATOM 863 C CA . GLU A 1 108 ? 4.142 5.419 13.284 1.00 93.50 108 GLU A CA 1
ATOM 864 C C . GLU A 1 108 ? 2.978 6.267 13.815 1.00 93.50 108 GLU A C 1
ATOM 866 O O . GLU A 1 108 ? 3.226 7.046 14.765 1.00 93.50 108 GLU A O 1
#

Sequence (108 aa):
MAKRGRKEALKVKQATLEAWLKAVSYYVAGKPVVRTSDGYMVPWNRSAIVKQLLRETKLAEEFFDIPPISVREAEEIAREAERRILEMKAKFVSGALIREMVNNILLE

Secondary structure (DSSP, 8-state):
-HHHHHHHHHHHHHHHHHHHHHHHHHHHTTPPEEE-TTS-EEE--HHHHHHHHHHHTHHHHHHH-PPPPPHHHHHHHHHHHHHHHHHTT-SEEEHHHHHHHHHHHHH-

pLDDT: mean 86.51, std 13.83, range [53.31, 98.62]

Foldseek 3Di:
DVVVVVVVVVVVVVVVVVQVVVQVVVLVVLAAWEQEPVGDTGHDDLVVQLVCQQVPQVVCCVPPVDDGDDSVVSSVLSVQLRVVRSVVSDNYDYPVRSVVSSVVSVVD